Protein AF-E6MGX5-F1 (afdb_monomer_lite)

pLDDT: mean 87.05, std 10.63, range [37.03, 96.44]

Structure (mmCIF, N/CA/C/O backbone):
data_AF-E6MGX5-F1
#
_entry.id   AF-E6MGX5-F1
#
loop_
_atom_site.group_PDB
_atom_site.id
_atom_site.type_symbol
_atom_site.label_atom_id
_atom_site.label_alt_id
_atom_site.label_comp_id
_atom_site.label_asym_id
_atom_site.label_entity_id
_atom_site.label_seq_id
_atom_site.pdbx_PDB_ins_code
_atom_site.Cartn_x
_atom_site.Cartn_y
_atom_site.Cartn_z
_atom_site.occupancy
_atom_site.B_iso_or_equiv
_atom_site.auth_seq_id
_atom_site.auth_comp_id
_atom_site.auth_asym_id
_atom_site.auth_atom_id
_atom_site.pdbx_PDB_model_num
ATOM 1 N N . MET A 1 1 ? -13.382 2.974 -5.190 1.00 85.56 1 MET A N 1
ATOM 2 C CA . MET A 1 1 ? -12.676 4.120 -5.800 1.00 85.56 1 MET A CA 1
ATOM 3 C C . MET A 1 1 ? -11.688 3.681 -6.882 1.00 85.56 1 MET A C 1
ATOM 5 O O . MET A 1 1 ? -11.082 2.633 -6.710 1.00 85.56 1 MET A O 1
ATOM 9 N N . ARG A 1 2 ? -11.488 4.463 -7.955 1.00 91.88 2 ARG A N 1
ATOM 10 C CA . ARG A 1 2 ? -10.384 4.281 -8.920 1.00 91.88 2 ARG A CA 1
ATOM 11 C C . ARG A 1 2 ? -9.558 5.568 -8.988 1.00 91.88 2 ARG A C 1
ATOM 13 O O . ARG A 1 2 ? -10.157 6.638 -9.042 1.00 91.88 2 ARG A O 1
ATOM 20 N N . LYS A 1 3 ? -8.231 5.453 -8.981 1.00 92.31 3 LYS A N 1
ATOM 21 C CA . LYS A 1 3 ? -7.281 6.571 -9.074 1.00 92.31 3 LYS A CA 1
ATOM 22 C C . LYS A 1 3 ? -6.096 6.142 -9.933 1.00 92.31 3 LYS A C 1
ATOM 24 O O . LYS A 1 3 ? -5.785 4.959 -9.971 1.00 92.31 3 LYS A O 1
ATOM 29 N N . THR A 1 4 ? -5.454 7.083 -10.604 1.00 94.50 4 THR A N 1
ATOM 30 C CA . THR A 1 4 ? -4.226 6.835 -11.363 1.00 94.50 4 THR A CA 1
ATOM 31 C C . THR A 1 4 ? -3.111 7.663 -10.745 1.00 94.50 4 THR A C 1
ATOM 33 O O . THR A 1 4 ? -3.323 8.841 -10.459 1.00 94.50 4 THR A O 1
ATOM 36 N N . ILE A 1 5 ? -1.960 7.042 -10.503 1.00 92.44 5 ILE A N 1
ATOM 37 C CA . ILE A 1 5 ? -0.765 7.679 -9.936 1.00 92.44 5 ILE A CA 1
ATOM 38 C C . ILE A 1 5 ? 0.444 7.415 -10.837 1.00 92.44 5 ILE A C 1
ATOM 40 O O . ILE A 1 5 ? 0.413 6.497 -11.659 1.00 92.44 5 ILE A O 1
ATOM 44 N N . GLN A 1 6 ? 1.504 8.209 -10.693 1.00 91.62 6 GLN A N 1
ATOM 45 C CA . GLN A 1 6 ? 2.762 7.980 -11.403 1.00 91.62 6 GLN A CA 1
ATOM 46 C C . GLN A 1 6 ? 3.824 7.455 -10.451 1.00 91.62 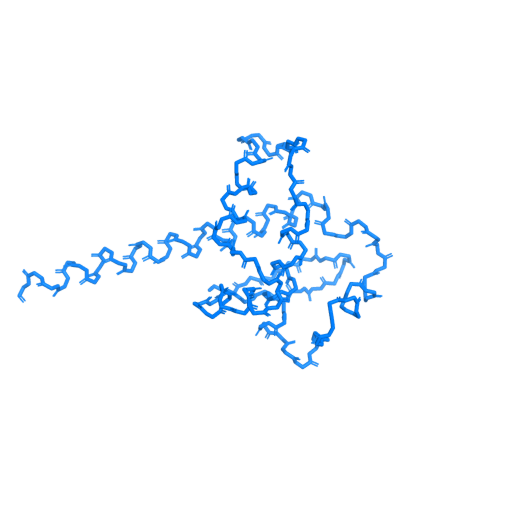6 GLN 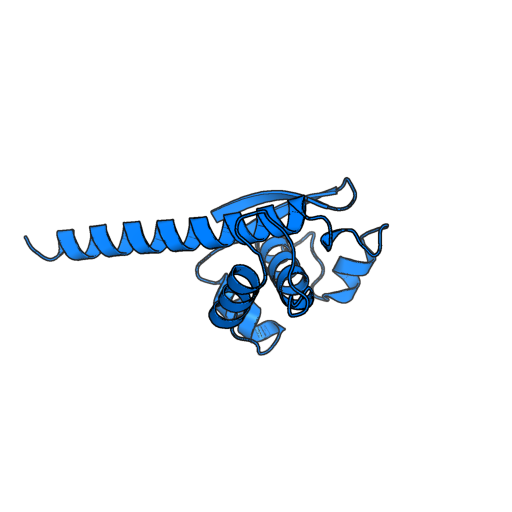A C 1
ATOM 48 O O . GLN A 1 6 ? 4.259 8.180 -9.572 1.00 91.62 6 GLN A O 1
ATOM 53 N N . ILE A 1 7 ? 4.257 6.216 -10.647 1.00 89.88 7 ILE A N 1
ATOM 54 C CA . ILE A 1 7 ? 5.348 5.612 -9.880 1.00 89.88 7 ILE A CA 1
ATOM 55 C C . ILE A 1 7 ? 6.497 5.409 -10.858 1.00 89.88 7 ILE A C 1
ATOM 57 O O . ILE A 1 7 ? 6.295 4.738 -11.868 1.00 89.88 7 ILE A O 1
ATOM 61 N N . ASP A 1 8 ? 7.672 5.990 -10.596 1.00 87.88 8 ASP A N 1
ATOM 62 C CA . ASP A 1 8 ? 8.859 5.791 -11.450 1.00 87.88 8 ASP A CA 1
ATOM 63 C C . ASP A 1 8 ? 8.594 6.144 -12.937 1.00 87.88 8 ASP A C 1
ATOM 65 O O . ASP A 1 8 ? 8.944 5.426 -13.872 1.00 87.88 8 ASP A O 1
ATOM 69 N N . GLY A 1 9 ? 7.835 7.224 -13.172 1.00 85.56 9 GLY A N 1
ATOM 70 C CA . GLY A 1 9 ? 7.406 7.656 -14.511 1.00 85.56 9 GLY A CA 1
ATOM 71 C C . GLY A 1 9 ? 6.405 6.723 -15.215 1.00 85.56 9 GLY A C 1
ATOM 72 O O . GLY A 1 9 ? 6.012 6.993 -16.353 1.00 85.56 9 GLY A O 1
ATOM 73 N N . LYS A 1 10 ? 5.965 5.643 -14.559 1.00 90.06 10 LYS A N 1
ATOM 74 C CA . LYS A 1 10 ? 4.979 4.681 -15.063 1.00 90.06 10 LYS A CA 1
ATOM 75 C C . LYS A 1 10 ? 3.599 5.034 -14.521 1.00 90.06 10 LYS A C 1
ATOM 77 O O . LYS A 1 10 ? 3.419 5.298 -13.334 1.00 90.06 10 LYS A O 1
ATOM 82 N N . GLU A 1 11 ? 2.605 5.028 -15.401 1.00 93.38 11 GLU A N 1
ATOM 83 C CA . GLU A 1 11 ? 1.217 5.274 -15.022 1.00 93.38 11 GLU A CA 1
ATOM 84 C C . GLU A 1 11 ? 0.603 4.003 -14.419 1.00 93.38 11 GLU A C 1
ATOM 86 O O . GLU A 1 11 ? 0.430 2.993 -15.107 1.00 93.38 11 GLU A O 1
ATOM 91 N N . ILE A 1 12 ? 0.281 4.055 -13.127 1.00 94.06 12 ILE A N 1
ATOM 92 C CA . ILE A 1 12 ? -0.286 2.937 -12.377 1.00 94.06 12 ILE A CA 1
ATOM 93 C C . ILE A 1 12 ? -1.723 3.273 -11.987 1.00 94.06 12 ILE A C 1
ATOM 95 O O . ILE A 1 12 ? -1.993 4.200 -11.221 1.00 94.06 12 ILE A O 1
ATOM 99 N N . GLU A 1 13 ? -2.668 2.490 -12.504 1.00 95.62 13 GLU A N 1
ATOM 100 C CA . GLU A 1 13 ? -4.059 2.558 -12.067 1.00 95.62 13 GLU A CA 1
ATOM 101 C C . GLU A 1 13 ? -4.251 1.756 -10.780 1.00 95.62 13 GLU A C 1
ATOM 103 O O . GLU A 1 13 ? -3.851 0.597 -10.682 1.00 95.62 13 GLU A O 1
ATOM 108 N N . LEU A 1 14 ? -4.948 2.355 -9.824 1.00 95.25 14 LEU A N 1
ATOM 109 C CA . LEU A 1 14 ? -5.317 1.774 -8.545 1.00 95.25 14 LEU A CA 1
ATOM 110 C C . LEU A 1 14 ? -6.834 1.621 -8.464 1.00 95.25 14 LEU A C 1
ATOM 112 O O . LEU A 1 14 ? -7.600 2.526 -8.813 1.00 95.25 14 LEU A O 1
ATOM 116 N N . LEU A 1 15 ? -7.287 0.481 -7.948 1.00 94.38 15 LEU A N 1
ATOM 117 C CA . LEU A 1 15 ? -8.695 0.196 -7.698 1.00 94.38 15 LEU A CA 1
ATOM 118 C C . LEU A 1 15 ? -8.888 -0.252 -6.248 1.00 94.38 15 LEU A C 1
ATOM 120 O O . LEU A 1 15 ? -8.417 -1.313 -5.844 1.00 94.38 15 LEU A O 1
ATOM 124 N N . CYS A 1 16 ? -9.646 0.536 -5.484 1.00 92.44 16 CYS A N 1
ATOM 125 C CA . CYS A 1 16 ? -10.118 0.164 -4.156 1.00 92.44 16 CYS A CA 1
ATOM 126 C C . CYS A 1 16 ? -11.597 -0.239 -4.212 1.00 92.44 16 CYS A C 1
ATOM 128 O O . CYS A 1 16 ? -12.436 0.479 -4.761 1.00 92.44 16 CYS A O 1
ATOM 130 N N . THR A 1 17 ? -11.928 -1.398 -3.651 1.00 91.06 17 THR A N 1
ATOM 131 C CA . THR A 1 17 ? -13.294 -1.906 -3.503 1.00 91.06 17 THR A CA 1
ATOM 132 C C . THR A 1 17 ? -13.471 -2.507 -2.110 1.00 91.06 17 THR A C 1
ATOM 134 O O . THR A 1 17 ? -12.500 -2.713 -1.384 1.00 91.06 17 THR A O 1
ATOM 137 N N . ALA A 1 18 ? -14.694 -2.916 -1.762 1.00 86.94 18 ALA A N 1
ATOM 138 C CA . ALA A 1 18 ? -14.933 -3.704 -0.550 1.00 86.94 18 ALA A CA 1
ATOM 139 C C . ALA A 1 18 ? -14.109 -5.012 -0.499 1.00 86.94 18 ALA A C 1
ATOM 141 O O . ALA A 1 18 ? -13.878 -5.552 0.579 1.00 86.94 18 ALA A O 1
ATOM 142 N N . GLY A 1 19 ? -13.648 -5.520 -1.651 1.00 92.44 19 GLY A N 1
ATOM 143 C CA . GLY A 1 19 ? -12.768 -6.683 -1.730 1.00 92.44 19 GLY A CA 1
ATOM 144 C C . GLY A 1 19 ? -11.303 -6.395 -1.387 1.00 92.44 19 GLY A C 1
ATOM 145 O O . GLY A 1 19 ? -10.576 -7.342 -1.097 1.00 92.44 19 GLY A O 1
ATOM 146 N N . THR A 1 20 ? -10.861 -5.130 -1.382 1.00 93.88 20 THR A N 1
ATOM 147 C CA . THR A 1 20 ? -9.461 -4.754 -1.111 1.00 93.88 20 THR A CA 1
ATOM 148 C C . THR A 1 20 ? -9.007 -5.248 0.257 1.00 93.88 20 THR A C 1
ATOM 150 O O . THR A 1 20 ? -7.961 -5.880 0.359 1.00 93.88 20 THR A O 1
ATOM 153 N N . THR A 1 21 ? -9.813 -5.033 1.300 1.00 92.88 21 THR A N 1
ATOM 154 C CA . THR A 1 21 ? -9.488 -5.449 2.675 1.00 92.88 21 THR A CA 1
ATOM 155 C C . THR A 1 21 ? -9.351 -6.968 2.794 1.00 92.88 21 THR A C 1
ATOM 157 O O . THR A 1 21 ? -8.425 -7.460 3.434 1.00 92.88 21 THR A O 1
ATOM 160 N N . ILE A 1 22 ? -10.231 -7.723 2.127 1.00 94.81 22 ILE A N 1
ATOM 161 C CA . ILE A 1 22 ? -10.191 -9.191 2.104 1.00 94.81 22 ILE A CA 1
ATOM 162 C C . ILE A 1 22 ? -8.943 -9.674 1.362 1.00 94.81 22 ILE A C 1
ATOM 164 O O . ILE A 1 22 ? -8.221 -10.527 1.873 1.00 94.81 22 ILE A O 1
ATOM 168 N N . ARG A 1 23 ? -8.657 -9.112 0.182 1.00 95.88 23 ARG A N 1
ATOM 169 C CA . ARG A 1 23 ? -7.478 -9.471 -0.622 1.00 95.88 23 ARG A CA 1
ATOM 170 C C . ARG A 1 23 ? -6.179 -9.181 0.120 1.00 95.88 23 ARG A C 1
ATOM 172 O O . ARG A 1 23 ? -5.307 -10.041 0.148 1.00 95.88 23 ARG A O 1
ATOM 179 N N . TYR A 1 24 ? -6.087 -8.019 0.762 1.00 96.38 24 TYR A N 1
ATOM 180 C CA . TYR A 1 24 ? -4.943 -7.634 1.584 1.00 96.38 24 TYR A CA 1
ATOM 181 C C . TYR A 1 24 ? -4.710 -8.636 2.719 1.00 96.38 24 TYR A C 1
ATOM 183 O O . TYR A 1 24 ? -3.612 -9.170 2.865 1.00 96.38 24 TYR A O 1
ATOM 191 N N . ARG A 1 25 ? -5.773 -8.991 3.453 1.00 95.94 25 ARG A N 1
ATOM 192 C CA . ARG A 1 25 ? -5.701 -9.988 4.528 1.00 95.94 25 ARG A CA 1
ATOM 193 C C . ARG A 1 25 ? -5.292 -11.369 4.022 1.00 95.94 25 ARG A C 1
ATOM 195 O O . ARG A 1 25 ? -4.486 -12.031 4.661 1.00 95.94 25 ARG A O 1
ATOM 202 N N . MET A 1 26 ? -5.832 -11.808 2.886 1.00 96.19 26 MET A N 1
ATOM 203 C CA . MET A 1 26 ? -5.487 -13.106 2.298 1.00 96.19 26 MET A CA 1
ATOM 204 C C . MET A 1 26 ? -4.041 -13.161 1.795 1.00 96.19 26 MET A C 1
ATOM 206 O O . MET A 1 26 ? -3.420 -14.214 1.891 1.00 96.19 26 MET A O 1
ATOM 210 N N . LYS A 1 27 ? -3.514 -12.055 1.253 1.00 95.31 27 LYS A N 1
ATOM 211 C CA . LYS A 1 27 ? -2.161 -11.999 0.684 1.00 95.31 27 LYS A CA 1
ATOM 212 C C . LYS A 1 27 ? -1.082 -11.835 1.755 1.00 95.31 27 LYS A C 1
ATOM 214 O O . LYS A 1 27 ? -0.071 -12.522 1.686 1.00 95.31 27 LYS A O 1
ATOM 219 N N . PHE A 1 28 ? -1.301 -10.952 2.730 1.00 96.00 28 PHE A N 1
ATOM 220 C CA . PHE A 1 28 ? -0.268 -10.546 3.691 1.00 96.00 28 PHE A CA 1
ATOM 221 C C . PHE A 1 28 ? -0.521 -11.027 5.121 1.00 96.00 28 PHE A C 1
ATOM 223 O O . PHE A 1 28 ? 0.345 -10.879 5.976 1.00 96.00 28 PHE A O 1
ATOM 230 N N . GLY A 1 29 ? -1.705 -11.572 5.419 1.00 96.19 29 GLY A N 1
ATOM 231 C CA . GLY A 1 29 ? -2.067 -11.977 6.781 1.00 96.19 29 GLY A CA 1
ATOM 232 C C . GLY A 1 29 ? -2.259 -10.803 7.750 1.00 96.19 29 GLY A C 1
ATOM 233 O O . GLY A 1 29 ? -2.307 -11.017 8.958 1.00 96.19 29 GLY A O 1
ATOM 234 N N . ARG A 1 30 ? -2.374 -9.575 7.233 1.00 96.06 30 ARG A N 1
ATOM 235 C CA . ARG A 1 30 ? -2.496 -8.331 8.005 1.00 96.06 30 ARG A CA 1
ATOM 236 C C . ARG A 1 30 ? -3.897 -7.726 7.901 1.00 96.06 30 ARG A C 1
ATOM 238 O O . ARG A 1 30 ? -4.663 -8.047 6.987 1.00 96.06 30 ARG A O 1
ATOM 245 N N . ASP A 1 31 ? -4.251 -6.855 8.842 1.00 95.12 31 ASP A N 1
ATOM 246 C CA . ASP A 1 31 ? -5.517 -6.123 8.797 1.00 95.12 31 ASP A CA 1
ATOM 247 C C . ASP A 1 31 ? -5.321 -4.733 8.190 1.00 95.12 31 ASP A C 1
ATOM 249 O O . ASP A 1 31 ? -4.776 -3.836 8.827 1.00 95.12 31 ASP A O 1
ATOM 253 N N . LEU A 1 32 ? -5.826 -4.553 6.966 1.00 94.31 32 LEU A N 1
ATOM 254 C CA . LEU A 1 32 ? -5.680 -3.302 6.225 1.00 94.31 32 LEU A CA 1
ATOM 255 C C . LEU A 1 32 ? -6.249 -2.084 6.969 1.00 94.31 32 LEU A C 1
ATOM 257 O O . LEU A 1 32 ? -5.730 -0.985 6.818 1.00 94.31 32 LEU A O 1
ATOM 261 N N . ILE A 1 33 ? -7.324 -2.248 7.746 1.00 92.31 33 ILE A N 1
ATOM 262 C CA . ILE A 1 33 ? -7.937 -1.116 8.452 1.00 92.31 33 ILE A CA 1
ATOM 263 C C . ILE A 1 33 ? -7.003 -0.642 9.564 1.00 92.31 33 ILE A C 1
ATOM 265 O O . ILE A 1 33 ? -6.798 0.561 9.707 1.00 92.31 33 ILE A O 1
ATOM 269 N N . VAL A 1 34 ? -6.432 -1.579 10.323 1.00 94.31 34 VAL A N 1
ATOM 270 C CA . VAL A 1 34 ? -5.468 -1.276 11.391 1.00 94.31 34 VAL A CA 1
ATOM 271 C C . VAL A 1 34 ? -4.201 -0.662 10.803 1.00 94.31 34 VAL A C 1
ATOM 273 O O . VAL A 1 34 ? -3.737 0.367 11.285 1.00 94.31 34 VAL A O 1
ATOM 276 N N . ASP A 1 35 ? -3.691 -1.248 9.723 1.00 95.38 35 ASP A N 1
ATOM 277 C CA . ASP A 1 35 ? -2.483 -0.776 9.053 1.00 95.38 35 ASP A CA 1
ATOM 278 C C . ASP A 1 35 ? -2.658 0.649 8.499 1.00 95.38 35 ASP A C 1
ATOM 280 O O . ASP A 1 35 ? -1.836 1.520 8.765 1.00 95.38 35 ASP A O 1
ATOM 284 N N . MET A 1 36 ? -3.762 0.946 7.805 1.00 93.38 36 MET A N 1
ATOM 285 C CA . MET A 1 36 ? -4.005 2.302 7.291 1.00 93.38 36 MET A CA 1
ATOM 286 C C . MET A 1 36 ? -4.262 3.323 8.405 1.00 93.38 36 MET A C 1
ATOM 288 O O . MET A 1 36 ? -3.901 4.489 8.258 1.00 93.38 36 MET A O 1
ATOM 292 N N . GLN A 1 37 ? -4.862 2.912 9.528 1.00 92.06 37 GLN A N 1
ATOM 293 C CA . GLN A 1 37 ? -4.991 3.780 10.703 1.00 92.06 37 GLN A CA 1
ATOM 294 C C . GLN A 1 37 ? -3.627 4.150 11.286 1.00 92.06 37 GLN A C 1
ATOM 296 O O . GLN A 1 37 ? -3.427 5.313 11.630 1.00 92.06 37 GLN A O 1
ATOM 301 N N . HIS A 1 38 ? -2.706 3.186 11.361 1.00 93.44 38 HIS A N 1
ATOM 302 C CA . HIS A 1 38 ? -1.324 3.429 11.775 1.00 93.44 38 HIS A CA 1
ATOM 303 C C . HIS A 1 38 ? -0.646 4.436 10.841 1.00 93.44 38 HIS A C 1
ATOM 305 O O . HIS A 1 38 ? -0.162 5.462 11.301 1.00 93.44 38 HIS A O 1
ATOM 311 N N . ILE A 1 39 ? -0.742 4.237 9.522 1.00 92.19 39 ILE A N 1
ATOM 312 C CA . ILE A 1 39 ? -0.158 5.156 8.529 1.00 92.19 39 ILE A CA 1
ATOM 313 C C . ILE A 1 39 ? -0.686 6.584 8.660 1.00 92.19 39 ILE A C 1
ATOM 315 O O . ILE A 1 39 ? 0.103 7.524 8.667 1.00 92.19 39 ILE A O 1
ATOM 319 N N . ILE A 1 40 ? -1.998 6.766 8.825 1.00 89.38 40 ILE A N 1
ATOM 320 C CA . ILE A 1 40 ? -2.587 8.101 9.023 1.00 89.38 40 ILE A CA 1
ATOM 321 C C . ILE A 1 40 ? -2.059 8.757 10.307 1.00 89.38 40 ILE A C 1
ATOM 323 O O . ILE A 1 40 ? -1.872 9.968 10.347 1.00 89.38 40 ILE A O 1
ATOM 327 N N . GLN A 1 41 ? -1.823 7.979 11.365 1.00 90.50 41 GLN A N 1
ATOM 328 C CA . GLN A 1 41 ? -1.277 8.494 12.624 1.00 90.50 41 GLN A CA 1
ATOM 329 C C . GLN A 1 41 ? 0.226 8.777 12.541 1.00 90.50 41 GLN A C 1
ATOM 331 O O . GLN A 1 41 ? 0.708 9.663 13.253 1.00 90.50 41 GLN A O 1
ATOM 336 N N . SER A 1 42 ? 0.948 8.067 11.676 1.00 90.94 42 SER A N 1
ATOM 337 C CA . SER A 1 42 ? 2.379 8.239 11.417 1.00 90.94 42 SER A CA 1
ATOM 338 C C . SER A 1 42 ? 2.703 9.361 10.424 1.00 90.94 42 SER A C 1
ATOM 340 O O . SER A 1 42 ? 3.875 9.598 10.149 1.00 90.94 42 SER A O 1
ATOM 342 N N . VAL A 1 43 ? 1.702 10.088 9.920 1.00 85.00 43 VAL A N 1
ATOM 343 C CA . VAL A 1 43 ? 1.880 11.314 9.127 1.00 85.00 43 VAL A CA 1
ATOM 344 C C . VAL A 1 43 ? 1.314 12.491 9.916 1.00 85.00 43 VAL A C 1
ATOM 346 O O . VAL A 1 43 ? 0.219 12.413 10.476 1.00 85.00 43 VAL A O 1
ATOM 349 N N . ASP A 1 44 ? 2.078 13.572 10.044 1.00 80.56 44 ASP A N 1
ATOM 350 C CA . ASP A 1 44 ? 1.613 14.773 10.738 1.00 80.56 44 ASP A CA 1
ATOM 351 C C . ASP A 1 44 ? 0.751 15.684 9.827 1.00 80.56 44 ASP A C 1
ATOM 353 O O . ASP A 1 44 ? 0.676 15.472 8.614 1.00 80.56 44 ASP A O 1
ATOM 357 N N . PRO A 1 45 ? 0.068 16.709 10.378 1.00 73.31 45 PRO A N 1
ATOM 358 C CA . PRO A 1 45 ? -0.741 17.630 9.574 1.00 73.31 45 PRO A CA 1
ATOM 359 C C . PRO A 1 45 ? 0.050 18.460 8.550 1.00 73.31 45 PRO A C 1
ATOM 361 O O . PRO A 1 45 ? -0.557 19.057 7.664 1.00 73.31 45 PRO A O 1
ATOM 364 N N . GLU A 1 46 ? 1.374 18.538 8.696 1.00 72.75 46 GLU A N 1
ATOM 365 C CA . GLU A 1 46 ? 2.291 19.243 7.797 1.00 72.75 46 GLU A CA 1
ATOM 366 C C . GLU A 1 46 ? 2.816 18.316 6.681 1.00 72.75 46 GLU A C 1
ATOM 368 O O . GLU A 1 46 ? 3.487 18.783 5.763 1.00 72.75 46 GLU A O 1
ATOM 373 N N . GLY A 1 47 ? 2.460 17.025 6.719 1.00 71.38 47 GLY A N 1
ATOM 374 C CA . GLY A 1 47 ? 2.861 16.007 5.751 1.00 71.38 47 GLY A CA 1
ATOM 375 C C . GLY A 1 47 ? 4.181 15.310 6.082 1.00 71.38 47 GLY A C 1
ATOM 376 O O . GLY A 1 47 ? 4.665 14.527 5.266 1.00 71.38 47 GLY A O 1
ATOM 377 N N . ASN A 1 48 ? 4.771 15.553 7.257 1.00 80.25 48 ASN A N 1
ATOM 378 C CA . ASN A 1 48 ? 6.006 14.885 7.652 1.00 80.25 48 ASN A CA 1
ATOM 379 C C . ASN A 1 48 ? 5.726 13.460 8.139 1.00 80.25 48 ASN A C 1
ATOM 381 O O . ASN A 1 48 ? 4.783 13.196 8.894 1.00 80.25 48 ASN A O 1
ATOM 385 N N . ILE A 1 49 ? 6.603 12.547 7.728 1.00 86.31 49 ILE A N 1
ATOM 386 C CA . ILE A 1 49 ? 6.588 11.139 8.112 1.00 86.31 49 ILE A CA 1
ATOM 387 C C . ILE A 1 49 ? 7.274 10.984 9.476 1.00 86.31 49 ILE A C 1
ATOM 389 O O . ILE A 1 49 ? 8.397 11.450 9.666 1.00 86.31 49 ILE A O 1
ATOM 393 N N . LYS A 1 50 ? 6.601 10.331 10.426 1.00 89.06 50 LYS A N 1
ATOM 394 C CA . LYS A 1 50 ? 7.147 9.999 11.751 1.00 89.06 50 LYS A CA 1
ATOM 395 C C . LYS A 1 50 ? 8.034 8.756 11.689 1.00 89.06 50 LYS A C 1
ATOM 397 O O . LYS A 1 50 ? 7.884 7.917 10.807 1.00 89.06 50 LYS A O 1
ATOM 402 N N . ASP A 1 51 ? 8.902 8.602 12.687 1.00 87.81 51 ASP A N 1
ATOM 403 C CA . ASP A 1 51 ? 9.858 7.487 12.783 1.00 87.81 51 ASP A CA 1
ATOM 404 C C . ASP A 1 51 ? 9.204 6.091 12.777 1.00 87.81 51 ASP A C 1
ATOM 406 O O . ASP A 1 51 ? 9.854 5.106 12.437 1.00 87.81 51 ASP A O 1
ATOM 410 N N . ASP A 1 52 ? 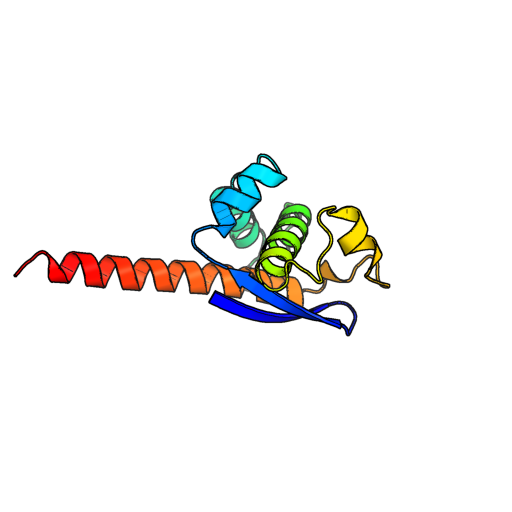7.934 5.987 13.176 1.00 89.81 52 ASP A N 1
ATOM 411 C CA . ASP A 1 52 ? 7.188 4.728 13.254 1.00 89.81 52 ASP A CA 1
ATOM 412 C C . ASP A 1 52 ? 6.401 4.386 11.978 1.00 89.81 52 ASP A C 1
ATOM 414 O O . ASP A 1 52 ? 5.643 3.414 11.967 1.00 89.81 52 ASP A O 1
ATOM 418 N N . PHE A 1 53 ? 6.567 5.158 10.904 1.00 91.44 53 PHE A N 1
ATOM 419 C CA . PHE A 1 53 ? 5.885 4.923 9.638 1.00 91.44 53 PHE A CA 1
ATOM 420 C C . PHE A 1 53 ? 6.287 3.587 8.997 1.00 91.44 53 PHE A C 1
ATOM 422 O O . PHE A 1 53 ? 7.462 3.317 8.745 1.00 91.44 53 PHE A O 1
ATOM 429 N N . ASP A 1 54 ? 5.292 2.751 8.691 1.00 92.50 54 ASP A N 1
ATOM 430 C CA . ASP A 1 54 ? 5.492 1.438 8.071 1.00 92.50 54 ASP A CA 1
ATOM 431 C C . ASP A 1 54 ? 5.333 1.535 6.544 1.00 92.50 54 ASP A C 1
ATOM 433 O O . ASP A 1 54 ? 4.236 1.382 6.000 1.00 92.50 54 ASP A O 1
ATOM 437 N N . PHE A 1 55 ? 6.439 1.764 5.830 1.00 90.75 55 PHE A N 1
ATOM 438 C CA . PHE A 1 55 ? 6.448 1.787 4.359 1.00 90.75 55 PHE A CA 1
ATOM 439 C C . PHE A 1 55 ? 5.883 0.501 3.740 1.00 90.75 55 PHE A C 1
ATOM 441 O O . PHE A 1 55 ? 5.223 0.560 2.701 1.00 90.75 55 PHE A O 1
ATOM 448 N N . GLY A 1 56 ? 6.019 -0.638 4.428 1.00 92.06 56 GLY A N 1
ATOM 449 C CA . GLY A 1 56 ? 5.462 -1.913 3.990 1.00 92.06 56 GLY A CA 1
ATOM 450 C C . GLY A 1 56 ? 3.941 -1.880 3.841 1.00 92.06 56 GLY A C 1
ATOM 451 O O . GLY A 1 56 ? 3.382 -2.578 2.996 1.00 92.06 56 GLY A O 1
ATOM 452 N N . VAL A 1 57 ? 3.230 -1.047 4.607 1.00 93.62 57 VAL A N 1
ATOM 453 C CA . VAL A 1 57 ? 1.778 -0.883 4.436 1.00 93.62 57 VAL A CA 1
ATOM 454 C C . VAL A 1 57 ? 1.456 -0.206 3.108 1.00 93.62 57 VAL A C 1
ATOM 456 O O . VAL A 1 57 ? 0.563 -0.673 2.395 1.00 93.62 57 VAL A O 1
ATOM 459 N N . VAL A 1 58 ? 2.189 0.857 2.771 1.00 92.06 58 VAL A N 1
ATOM 460 C CA . VAL A 1 58 ? 2.028 1.618 1.523 1.00 92.06 58 VAL A CA 1
ATOM 461 C C . VAL A 1 58 ? 2.321 0.718 0.327 1.00 92.06 58 VAL A C 1
ATOM 463 O O . VAL A 1 58 ? 1.493 0.607 -0.576 1.00 92.06 58 VAL A O 1
ATOM 466 N N . GLU A 1 59 ? 3.444 0.004 0.374 1.00 92.81 59 GLU A N 1
ATOM 467 C CA . GLU A 1 59 ? 3.878 -0.977 -0.623 1.00 92.81 59 GLU A CA 1
ATOM 468 C C . GLU A 1 59 ? 2.812 -2.057 -0.868 1.00 92.81 59 GLU A C 1
ATOM 470 O O . GLU A 1 59 ? 2.355 -2.277 -1.995 1.00 92.81 59 GLU A O 1
ATOM 475 N N . ASN A 1 60 ? 2.341 -2.690 0.208 1.00 95.00 60 ASN A N 1
ATOM 476 C CA . ASN A 1 60 ? 1.340 -3.750 0.145 1.00 95.00 60 ASN A CA 1
ATOM 477 C C . ASN A 1 60 ? -0.014 -3.248 -0.380 1.00 95.00 60 ASN A C 1
ATOM 479 O O . ASN A 1 60 ? -0.705 -3.947 -1.132 1.00 95.00 60 ASN A O 1
ATOM 483 N N . PHE A 1 61 ? -0.425 -2.042 0.021 1.00 94.50 61 PHE A N 1
ATOM 484 C CA . PHE A 1 61 ? -1.678 -1.449 -0.434 1.00 94.50 61 PHE A CA 1
ATOM 485 C C . PHE A 1 61 ? -1.609 -1.051 -1.911 1.00 94.50 61 PHE A C 1
ATOM 487 O O . PHE A 1 61 ? -2.543 -1.352 -2.665 1.00 94.50 61 PHE A O 1
ATOM 494 N N . ALA A 1 62 ? -0.499 -0.443 -2.338 1.00 94.25 62 ALA A N 1
ATOM 495 C CA . ALA A 1 62 ? -0.244 -0.101 -3.732 1.00 94.25 62 ALA A CA 1
ATOM 496 C C . ALA A 1 62 ? -0.315 -1.352 -4.615 1.00 94.25 62 ALA A C 1
ATOM 498 O O . ALA A 1 62 ? -1.085 -1.379 -5.575 1.00 94.25 62 ALA A O 1
ATOM 499 N N . TYR A 1 63 ? 0.366 -2.435 -4.224 1.00 95.75 63 TYR A N 1
ATOM 500 C CA . TYR A 1 63 ? 0.312 -3.707 -4.945 1.00 95.75 63 TYR A CA 1
ATOM 501 C C . TYR A 1 63 ? -1.120 -4.251 -5.068 1.00 95.75 63 TYR A C 1
ATOM 503 O O . TYR A 1 63 ? -1.580 -4.575 -6.164 1.00 95.75 63 TYR A O 1
ATOM 511 N N . ILE A 1 64 ? -1.869 -4.340 -3.962 1.00 96.44 64 ILE A N 1
ATOM 512 C CA . ILE A 1 64 ? -3.218 -4.930 -3.983 1.00 96.44 64 ILE A CA 1
ATOM 513 C C . ILE A 1 64 ? -4.187 -4.096 -4.817 1.00 96.44 64 ILE A C 1
ATOM 515 O O . ILE A 1 64 ? -5.055 -4.648 -5.500 1.00 96.44 64 ILE A O 1
ATOM 519 N N . THR A 1 65 ? -4.085 -2.774 -4.755 1.00 95.44 65 THR A N 1
ATOM 520 C CA . THR A 1 65 ? -4.958 -1.888 -5.529 1.00 95.44 65 THR A CA 1
ATOM 521 C C . THR A 1 65 ? -4.568 -1.851 -7.007 1.00 95.44 65 THR A C 1
ATOM 523 O O . THR A 1 65 ? -5.468 -1.860 -7.850 1.00 95.44 65 THR A O 1
ATOM 526 N N . ALA A 1 66 ? -3.276 -1.933 -7.336 1.00 96.25 66 ALA A N 1
ATOM 527 C CA . ALA A 1 66 ? -2.789 -2.084 -8.706 1.00 96.25 66 ALA A CA 1
ATOM 528 C C . ALA A 1 66 ? -3.216 -3.430 -9.316 1.00 96.25 66 ALA A C 1
ATOM 530 O O . ALA A 1 66 ? -3.810 -3.472 -10.397 1.00 96.25 66 ALA A O 1
ATOM 531 N N . LYS A 1 67 ? -3.015 -4.539 -8.590 1.00 96.44 67 LYS A N 1
ATOM 532 C CA . LYS A 1 67 ? -3.422 -5.886 -9.024 1.00 96.44 67 LYS A CA 1
ATOM 533 C C . LYS A 1 67 ? -4.926 -5.994 -9.241 1.00 96.44 67 LYS A C 1
ATOM 535 O O . LYS A 1 67 ? -5.376 -6.687 -10.149 1.00 96.44 67 LYS A O 1
ATOM 540 N N . GLN A 1 68 ? -5.718 -5.303 -8.425 1.00 94.75 68 GLN A N 1
ATOM 541 C CA . GLN A 1 68 ? -7.164 -5.226 -8.623 1.00 94.75 68 GLN A CA 1
ATOM 542 C C . GLN A 1 68 ? -7.556 -4.414 -9.858 1.00 94.75 68 GLN A C 1
ATOM 544 O O . GLN A 1 68 ? -8.530 -4.773 -10.518 1.00 94.75 68 GLN A O 1
ATOM 549 N N . ALA A 1 69 ? -6.848 -3.324 -10.155 1.00 95.81 69 ALA A N 1
ATOM 550 C CA . ALA A 1 69 ? -7.149 -2.492 -11.313 1.00 95.81 69 ALA A CA 1
ATOM 551 C C . ALA A 1 69 ? -6.815 -3.208 -12.625 1.00 95.81 69 ALA A C 1
ATOM 553 O O . ALA A 1 69 ? -7.626 -3.183 -13.548 1.00 95.81 69 ALA A O 1
ATOM 554 N N . ASN A 1 70 ? -5.652 -3.865 -12.678 1.00 94.56 70 ASN A N 1
ATOM 555 C CA . ASN A 1 70 ? -5.111 -4.495 -13.878 1.00 94.56 70 ASN A CA 1
ATOM 556 C C . ASN A 1 70 ? -4.545 -5.897 -13.575 1.00 94.56 70 ASN A C 1
ATOM 558 O O . ASN A 1 70 ? -3.324 -6.080 -13.559 1.00 94.56 70 ASN A O 1
ATOM 562 N N . PRO A 1 71 ? -5.407 -6.911 -13.366 1.00 92.56 71 PRO A N 1
ATOM 563 C CA . PRO A 1 71 ? -4.978 -8.256 -12.978 1.00 92.56 71 PRO A CA 1
ATOM 564 C C . PRO A 1 71 ? -4.095 -8.946 -14.023 1.00 92.56 71 PRO A C 1
ATOM 566 O O . PRO A 1 71 ? -3.265 -9.768 -13.640 1.00 92.56 71 PRO A O 1
ATOM 569 N N . ASP A 1 72 ? -4.249 -8.589 -15.301 1.00 92.44 72 ASP A N 1
ATOM 570 C CA . ASP A 1 72 ? -3.475 -9.150 -16.414 1.00 92.44 72 ASP A CA 1
ATOM 571 C C . ASP A 1 72 ? -2.092 -8.497 -16.575 1.00 92.44 72 ASP A C 1
ATOM 573 O O . ASP A 1 72 ? -1.202 -9.091 -17.178 1.00 92.44 72 ASP A O 1
ATOM 577 N N . LYS A 1 73 ? -1.905 -7.267 -16.068 1.00 90.44 73 LYS A N 1
ATOM 578 C CA . LYS A 1 73 ? -0.642 -6.513 -16.201 1.00 90.44 73 LYS A CA 1
ATOM 579 C C . LYS A 1 73 ? 0.232 -6.586 -14.954 1.00 90.44 73 LYS A C 1
ATOM 581 O O . LYS A 1 73 ? 1.445 -6.459 -15.061 1.00 90.44 73 LYS A O 1
ATOM 586 N N . VAL A 1 74 ? -0.377 -6.741 -13.782 1.00 93.81 74 VAL A N 1
ATOM 587 C CA . VAL A 1 74 ? 0.339 -6.812 -12.505 1.00 93.81 74 VAL A CA 1
ATOM 588 C C . VAL A 1 74 ? 0.602 -8.282 -12.167 1.00 93.81 74 VAL A C 1
ATOM 590 O O . VAL A 1 74 ? -0.362 -9.048 -12.126 1.00 93.81 74 VAL A O 1
ATOM 593 N N . PRO A 1 75 ? 1.850 -8.704 -11.910 1.00 94.38 75 PRO A N 1
ATOM 594 C CA . PRO A 1 75 ? 2.172 -10.081 -11.532 1.00 94.38 75 PRO A CA 1
ATOM 595 C C . PRO A 1 75 ? 1.444 -10.575 -10.268 1.00 94.38 75 PRO A C 1
ATOM 597 O O . PRO A 1 75 ? 0.995 -9.799 -9.421 1.00 94.38 75 PRO A O 1
ATOM 600 N N . ASP A 1 76 ? 1.286 -11.896 -10.145 1.00 92.81 76 ASP A N 1
ATOM 601 C CA . ASP A 1 76 ? 0.730 -12.524 -8.933 1.00 92.81 76 ASP A CA 1
ATOM 602 C C . ASP A 1 76 ? 1.728 -12.540 -7.774 1.00 92.81 76 ASP A C 1
ATOM 604 O O . ASP A 1 76 ? 1.319 -12.574 -6.607 1.00 92.81 76 ASP A O 1
ATOM 608 N N . ASP A 1 77 ? 3.022 -12.521 -8.079 1.00 93.19 77 ASP A N 1
ATOM 609 C CA . ASP A 1 77 ? 4.057 -12.314 -7.084 1.00 93.19 77 ASP A CA 1
ATOM 610 C C . ASP A 1 77 ? 4.256 -10.817 -6.821 1.00 93.19 77 ASP A C 1
ATOM 612 O O . ASP A 1 77 ? 4.086 -9.979 -7.706 1.00 93.19 77 ASP A O 1
ATOM 616 N N . VAL A 1 78 ? 4.536 -10.483 -5.563 1.00 91.62 78 VAL A N 1
ATOM 617 C CA . VAL A 1 78 ? 4.726 -9.090 -5.150 1.00 91.62 78 VAL A CA 1
ATOM 618 C C . VAL A 1 78 ? 6.097 -8.615 -5.607 1.00 91.62 78 VAL A C 1
ATOM 620 O O . VAL A 1 78 ? 6.185 -7.539 -6.183 1.00 91.62 78 VAL A O 1
ATOM 623 N N . LEU A 1 79 ? 7.140 -9.429 -5.426 1.00 91.62 79 LEU A N 1
ATOM 624 C CA . LEU A 1 79 ? 8.509 -9.081 -5.799 1.00 91.62 79 LEU A CA 1
ATOM 625 C C . LEU A 1 79 ? 8.613 -8.859 -7.305 1.00 91.62 79 LEU A C 1
ATOM 627 O O . LEU A 1 79 ? 9.130 -7.830 -7.708 1.00 91.62 79 LEU A O 1
ATOM 631 N N . ASP A 1 80 ? 7.994 -9.720 -8.119 1.00 94.12 80 ASP A N 1
ATOM 632 C CA . ASP A 1 80 ? 7.958 -9.538 -9.580 1.00 94.12 80 ASP A CA 1
ATOM 633 C C . ASP A 1 80 ? 7.334 -8.192 -9.999 1.00 94.12 80 ASP A C 1
ATOM 635 O O . ASP A 1 80 ? 7.680 -7.632 -11.040 1.00 94.12 80 ASP A O 1
ATOM 639 N N . TRP A 1 81 ? 6.379 -7.669 -9.221 1.00 93.19 81 TRP A N 1
ATOM 640 C CA . TRP A 1 81 ? 5.811 -6.346 -9.478 1.00 93.19 81 TRP A CA 1
ATOM 641 C C . TRP A 1 81 ? 6.779 -5.225 -9.091 1.00 93.19 81 TRP A C 1
ATOM 643 O O . TRP A 1 81 ? 6.920 -4.265 -9.847 1.00 93.19 81 TRP A O 1
ATOM 653 N N . PHE A 1 82 ? 7.456 -5.359 -7.948 1.00 91.44 82 PHE A N 1
ATOM 654 C CA . PHE A 1 82 ? 8.439 -4.383 -7.474 1.00 91.44 82 PHE A CA 1
ATOM 655 C C . PHE A 1 82 ? 9.704 -4.343 -8.339 1.00 91.44 82 PHE A C 1
ATOM 657 O O . PHE A 1 82 ? 10.184 -3.257 -8.649 1.00 91.44 82 PHE A O 1
ATOM 664 N N . ASP A 1 83 ? 10.178 -5.495 -8.812 1.00 91.38 83 ASP A N 1
ATOM 665 C CA . ASP A 1 83 ? 11.312 -5.631 -9.737 1.00 91.38 83 ASP A CA 1
ATOM 666 C C . ASP A 1 83 ? 11.043 -4.963 -11.103 1.00 91.38 83 ASP A C 1
ATOM 668 O O . ASP A 1 83 ? 11.956 -4.774 -11.906 1.00 91.38 83 ASP A O 1
ATOM 672 N N . GLY A 1 84 ? 9.787 -4.596 -11.385 1.00 88.75 84 GLY A N 1
ATOM 673 C CA . GLY A 1 84 ? 9.397 -3.818 -12.559 1.00 88.75 84 GLY A CA 1
ATOM 674 C C . GLY A 1 84 ? 9.659 -2.310 -12.450 1.00 88.75 84 GLY A C 1
ATOM 675 O O . GLY A 1 84 ? 9.493 -1.603 -13.451 1.00 88.75 84 GLY A O 1
ATOM 676 N N . PHE A 1 85 ? 10.037 -1.798 -11.276 1.00 90.06 85 PHE A N 1
ATOM 677 C CA . PHE A 1 85 ? 10.425 -0.400 -11.073 1.00 90.06 85 PHE A CA 1
ATOM 678 C C . PHE A 1 85 ? 11.949 -0.247 -11.126 1.00 90.06 85 PHE A C 1
ATOM 680 O O . PHE A 1 85 ? 12.689 -1.087 -10.623 1.00 90.06 85 PHE A O 1
ATOM 687 N N . ASP A 1 86 ? 12.416 0.824 -11.764 1.00 86.88 86 ASP A N 1
ATOM 688 C CA . ASP A 1 86 ? 13.840 1.106 -11.940 1.00 86.88 86 ASP A CA 1
ATOM 689 C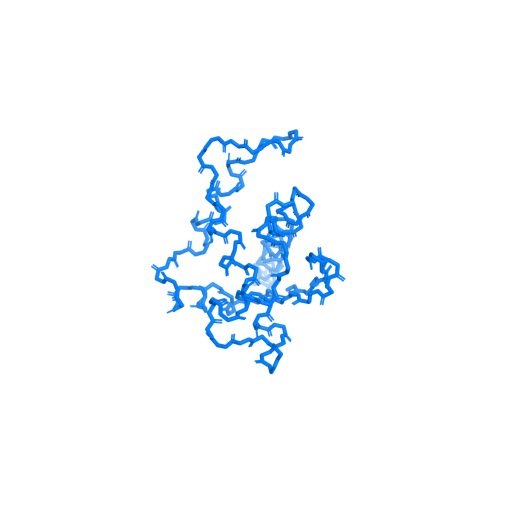 C . ASP A 1 86 ? 14.428 1.789 -10.691 1.00 86.88 86 ASP A C 1
ATOM 691 O O . ASP A 1 86 ? 15.589 1.564 -10.340 1.00 86.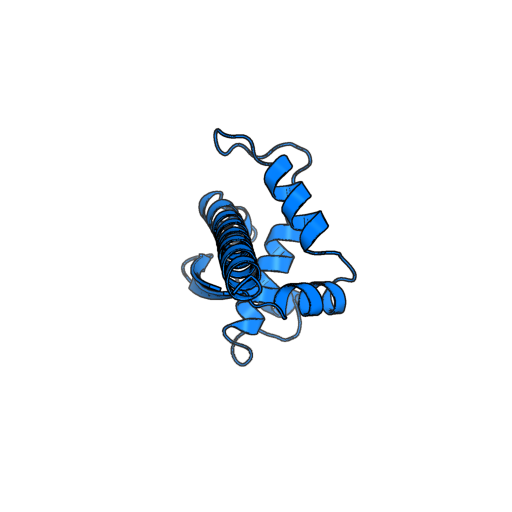88 86 ASP A O 1
ATOM 695 N N . ASP A 1 87 ? 13.620 2.592 -9.991 1.00 84.75 87 ASP A N 1
ATOM 696 C CA . ASP A 1 87 ? 13.989 3.235 -8.730 1.00 84.75 87 ASP A CA 1
ATOM 697 C C . ASP A 1 87 ? 13.562 2.401 -7.510 1.00 84.75 87 ASP A C 1
ATOM 699 O O . ASP A 1 87 ? 12.379 2.161 -7.263 1.00 84.75 87 ASP A O 1
ATOM 703 N N . MET A 1 88 ? 14.542 2.027 -6.683 1.00 79.25 88 MET A N 1
ATOM 704 C CA . MET A 1 88 ? 14.324 1.343 -5.405 1.00 79.25 88 MET A CA 1
ATOM 705 C C . MET A 1 88 ? 13.419 2.153 -4.458 1.00 79.25 88 MET A C 1
ATOM 707 O O . MET A 1 88 ? 12.727 1.573 -3.625 1.00 79.25 88 MET A O 1
ATOM 711 N N . MET A 1 89 ? 13.423 3.484 -4.574 1.00 81.81 89 MET A N 1
ATOM 712 C CA . MET A 1 89 ? 12.662 4.398 -3.722 1.00 81.81 89 MET A CA 1
ATOM 713 C C . MET A 1 89 ? 11.346 4.875 -4.361 1.00 81.81 89 MET A C 1
ATOM 715 O O . MET A 1 89 ? 10.702 5.776 -3.826 1.00 81.81 89 MET A O 1
ATOM 719 N N . ALA A 1 90 ? 10.892 4.261 -5.458 1.00 79.62 90 ALA A N 1
ATOM 720 C CA . ALA A 1 90 ? 9.752 4.746 -6.242 1.00 79.62 90 ALA A CA 1
ATOM 721 C C . ALA A 1 90 ? 8.438 4.945 -5.451 1.00 79.62 90 ALA A C 1
ATOM 723 O O . ALA A 1 90 ? 7.608 5.772 -5.823 1.00 79.62 90 ALA A O 1
ATOM 724 N N . LEU A 1 91 ? 8.231 4.190 -4.367 1.00 81.44 91 LEU A N 1
ATOM 725 C CA . LEU A 1 91 ? 7.039 4.264 -3.503 1.00 81.44 91 LEU A CA 1
ATOM 726 C C . LEU A 1 91 ? 7.237 5.093 -2.223 1.00 81.44 91 LEU A C 1
ATOM 728 O O . LEU A 1 91 ? 6.290 5.273 -1.460 1.00 81.44 91 LEU A O 1
ATOM 732 N N . TYR A 1 92 ? 8.446 5.608 -2.001 1.00 85.19 92 TYR A N 1
ATOM 733 C CA . TYR A 1 92 ? 8.816 6.419 -0.838 1.00 85.19 92 TYR A CA 1
ATOM 734 C C . TYR A 1 92 ? 8.621 7.918 -1.097 1.00 85.19 92 TYR A C 1
ATOM 736 O O . TYR A 1 92 ? 8.829 8.736 -0.202 1.00 85.19 92 TYR A O 1
ATOM 744 N N . ASP A 1 93 ? 8.208 8.277 -2.313 1.00 85.12 93 ASP A N 1
ATOM 745 C CA . ASP A 1 93 ? 7.846 9.638 -2.675 1.00 85.12 93 ASP A CA 1
ATOM 746 C C . ASP A 1 93 ? 6.626 10.107 -1.845 1.00 85.12 93 ASP A C 1
ATOM 748 O O . ASP A 1 93 ? 5.577 9.441 -1.855 1.00 85.12 93 ASP A O 1
ATOM 752 N N . PRO A 1 94 ? 6.726 11.249 -1.132 1.00 83.56 94 PRO A N 1
ATOM 753 C CA . PRO A 1 94 ? 5.615 11.839 -0.390 1.00 83.56 94 PRO A CA 1
ATOM 754 C C . PRO A 1 94 ? 4.330 12.018 -1.209 1.00 83.56 94 PRO A C 1
ATOM 756 O O . PRO A 1 94 ? 3.241 11.845 -0.659 1.00 83.56 94 PRO A O 1
ATOM 759 N N . ASP A 1 95 ? 4.423 12.299 -2.511 1.00 84.38 95 ASP A N 1
ATOM 760 C CA . ASP A 1 95 ? 3.254 12.470 -3.381 1.00 84.38 95 ASP A CA 1
ATOM 761 C C . ASP A 1 95 ? 2.493 11.148 -3.577 1.00 84.38 95 ASP A C 1
ATOM 763 O O . ASP A 1 95 ? 1.256 11.118 -3.669 1.00 84.38 95 ASP A O 1
ATOM 767 N N . ILE A 1 96 ? 3.218 10.027 -3.591 1.00 87.31 96 ILE A N 1
ATOM 768 C CA . ILE A 1 96 ? 2.651 8.683 -3.725 1.00 87.31 96 ILE A CA 1
ATOM 769 C C . ILE A 1 96 ? 2.040 8.218 -2.415 1.00 87.31 96 ILE A C 1
ATOM 771 O O . ILE A 1 96 ? 0.902 7.736 -2.404 1.00 87.31 96 ILE A O 1
ATOM 775 N N . ILE A 1 97 ? 2.742 8.444 -1.307 1.00 88.62 97 ILE A N 1
ATOM 776 C CA . ILE A 1 97 ? 2.229 8.182 0.039 1.00 88.62 97 ILE A CA 1
ATOM 777 C C . ILE A 1 97 ? 0.947 8.986 0.276 1.00 88.62 97 ILE A C 1
ATOM 779 O O . ILE A 1 97 ? -0.087 8.412 0.629 1.00 88.62 97 ILE A O 1
ATOM 783 N N . GLY A 1 98 ? 0.976 10.293 0.003 1.00 87.69 98 GLY A N 1
ATOM 784 C CA . GLY A 1 98 ? -0.184 11.173 0.110 1.00 87.69 98 GLY A CA 1
ATOM 785 C C . GLY A 1 98 ? -1.336 10.704 -0.776 1.00 87.69 98 GLY A C 1
ATOM 786 O O . GLY A 1 98 ? -2.473 10.613 -0.317 1.00 87.69 98 GLY A O 1
ATOM 787 N N . SER A 1 99 ? -1.045 10.297 -2.014 1.00 88.88 99 SER A N 1
ATOM 788 C CA . SER A 1 99 ? -2.063 9.788 -2.933 1.00 88.88 99 SER A CA 1
ATOM 789 C C . SER A 1 99 ? -2.742 8.505 -2.459 1.00 88.88 99 SER A C 1
ATOM 791 O O . SER A 1 99 ? -3.944 8.343 -2.694 1.00 88.88 99 SER A O 1
ATOM 793 N N . ILE A 1 100 ? -1.988 7.606 -1.822 1.00 88.81 100 ILE A N 1
ATOM 794 C CA . ILE A 1 100 ? -2.483 6.356 -1.234 1.00 88.81 100 ILE A CA 1
ATOM 795 C C . ILE A 1 100 ? -3.349 6.640 -0.004 1.00 88.81 100 ILE A C 1
ATOM 797 O O . ILE A 1 100 ? -4.443 6.082 0.118 1.00 88.81 100 ILE A O 1
ATOM 801 N N . VAL A 1 101 ? -2.895 7.534 0.877 1.00 88.62 101 VAL A N 1
ATOM 802 C CA . VAL A 1 101 ? -3.647 7.943 2.070 1.00 88.62 101 VAL A CA 1
ATOM 803 C C . VAL A 1 101 ? -4.952 8.637 1.680 1.00 88.62 101 VAL A C 1
ATOM 805 O O . VAL A 1 101 ? -6.010 8.255 2.177 1.00 88.62 101 VAL A O 1
ATOM 808 N N . GLU A 1 102 ? -4.906 9.588 0.746 1.00 88.00 102 GLU A N 1
ATOM 809 C CA . GLU A 1 102 ? -6.088 10.286 0.224 1.00 88.00 102 GLU A CA 1
ATOM 810 C C . GLU A 1 102 ? -7.108 9.294 -0.350 1.00 88.00 102 GLU A C 1
ATOM 812 O O . GLU A 1 102 ? -8.280 9.312 0.024 1.00 88.00 102 GLU A O 1
ATOM 817 N N . MET A 1 103 ? -6.651 8.348 -1.180 1.00 89.31 103 MET A N 1
ATOM 818 C CA . MET A 1 103 ? -7.515 7.320 -1.766 1.00 89.31 103 MET A CA 1
ATOM 819 C C . MET A 1 103 ? -8.230 6.475 -0.702 1.00 89.31 103 MET A C 1
ATOM 821 O O . MET A 1 103 ? -9.385 6.084 -0.884 1.00 89.31 103 MET A O 1
ATOM 825 N N . TRP A 1 104 ? -7.555 6.166 0.404 1.00 88.69 104 TRP A N 1
ATOM 826 C CA . TRP A 1 104 ? -8.167 5.443 1.513 1.00 88.69 104 TRP A CA 1
ATOM 827 C C . TRP A 1 104 ? -9.189 6.291 2.271 1.00 88.69 104 TRP A C 1
ATOM 829 O O . TRP A 1 104 ? -10.296 5.815 2.539 1.00 88.69 104 TRP A O 1
ATOM 839 N N . VAL A 1 105 ? -8.839 7.537 2.600 1.00 86.75 105 VAL A N 1
ATOM 840 C CA . VAL A 1 105 ? -9.723 8.467 3.318 1.00 86.75 105 VAL A CA 1
ATOM 841 C C . VAL A 1 105 ? -11.004 8.710 2.522 1.00 86.75 105 VAL A C 1
ATOM 843 O O . VAL A 1 105 ? -12.100 8.569 3.068 1.00 86.75 105 VAL A O 1
ATOM 846 N N . ASP A 1 106 ? -10.893 8.961 1.220 1.00 86.50 106 ASP A N 1
ATOM 847 C CA . ASP A 1 106 ? -12.056 9.206 0.372 1.00 86.50 106 ASP A CA 1
ATOM 848 C C . ASP A 1 106 ? -12.968 7.971 0.246 1.00 86.50 106 ASP A C 1
ATOM 850 O O . ASP A 1 106 ? -14.201 8.092 0.174 1.00 86.50 106 ASP A O 1
ATOM 854 N N . ASP A 1 107 ? -12.396 6.760 0.220 1.00 84.88 107 ASP A N 1
ATOM 855 C CA . ASP A 1 107 ? -13.181 5.521 0.210 1.00 84.88 107 ASP A CA 1
ATOM 856 C C . ASP A 1 107 ? -13.950 5.363 1.535 1.00 84.88 107 ASP A C 1
ATOM 858 O O . ASP A 1 107 ? -15.152 5.071 1.519 1.00 84.88 107 ASP A O 1
ATOM 862 N N . GLN A 1 108 ? -13.322 5.675 2.678 1.00 82.50 108 GLN A N 1
ATOM 863 C CA . GLN A 1 108 ? -13.992 5.691 3.986 1.00 82.50 108 GLN A CA 1
ATOM 864 C C . GLN A 1 108 ? -15.117 6.729 4.054 1.00 82.50 108 GLN A C 1
ATOM 866 O O . GLN A 1 108 ? -16.237 6.391 4.449 1.00 82.50 108 GLN A O 1
ATOM 871 N N . GLU A 1 109 ? -14.880 7.966 3.616 1.00 78.19 109 GLU A N 1
ATOM 872 C CA . GLU A 1 109 ? -15.923 8.995 3.582 1.00 78.19 109 GLU A CA 1
ATOM 873 C C . GLU A 1 109 ? -17.113 8.581 2.713 1.00 78.19 109 GLU A C 1
ATOM 875 O O . GLU A 1 109 ? -18.278 8.815 3.059 1.00 78.19 109 GLU A O 1
ATOM 880 N N . THR A 1 110 ? -16.832 7.957 1.568 1.00 71.88 110 THR A N 1
ATOM 881 C CA . THR A 1 110 ? -17.862 7.440 0.667 1.00 71.88 110 THR A CA 1
ATOM 882 C C . THR A 1 110 ? -18.703 6.370 1.366 1.00 71.88 110 THR A C 1
ATOM 884 O O . THR A 1 110 ? -19.938 6.404 1.295 1.00 71.88 110 THR A O 1
ATOM 887 N N . LEU A 1 111 ? -18.061 5.459 2.105 1.00 68.56 111 LEU A N 1
ATOM 888 C CA . LEU A 1 111 ? -18.738 4.440 2.907 1.00 68.56 111 LEU A CA 1
ATOM 889 C C . LEU A 1 111 ? -19.587 5.055 4.030 1.00 68.56 111 LEU A C 1
ATOM 891 O O . LEU A 1 111 ? -20.717 4.612 4.256 1.00 68.56 111 LEU A O 1
ATOM 895 N N . GLU A 1 112 ? -19.098 6.085 4.720 1.00 76.44 112 GLU A N 1
ATOM 8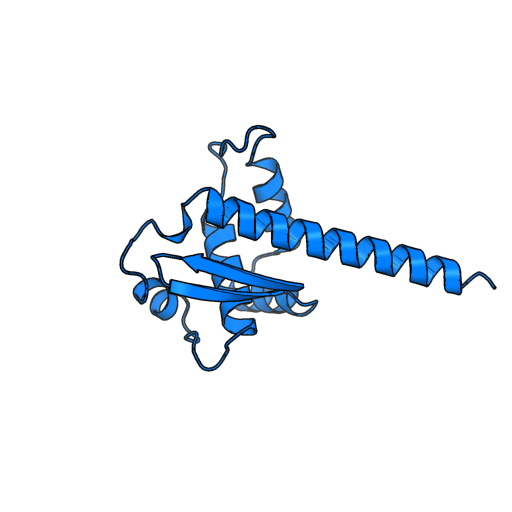96 C CA . GLU A 1 112 ? -19.862 6.785 5.759 1.00 76.44 112 GLU A CA 1
ATOM 897 C C . GLU A 1 112 ? -21.097 7.499 5.202 1.00 76.44 112 GLU A C 1
ATOM 899 O O . GLU A 1 112 ? -22.198 7.371 5.753 1.00 76.44 112 GLU A O 1
ATOM 904 N N . LYS A 1 113 ? -20.944 8.218 4.083 1.00 76.00 113 LYS A N 1
ATOM 905 C CA . LYS A 1 113 ? -22.050 8.888 3.380 1.00 76.00 113 LYS A CA 1
ATOM 906 C C . LYS A 1 113 ? -23.104 7.864 2.936 1.00 76.00 113 LYS A C 1
ATOM 908 O O . LYS A 1 113 ? -24.302 8.084 3.145 1.00 76.00 113 LYS A O 1
ATOM 913 N N . ALA A 1 114 ? -22.679 6.712 2.410 1.00 65.31 114 ALA A N 1
ATOM 914 C CA . ALA A 1 114 ? -23.575 5.619 2.030 1.00 65.31 114 ALA A CA 1
ATOM 915 C C . ALA A 1 114 ? -24.342 5.035 3.234 1.00 65.31 114 ALA A C 1
ATOM 917 O O . ALA A 1 114 ? -25.561 4.854 3.157 1.00 65.31 114 ALA A O 1
ATOM 918 N N . LYS A 1 115 ? -23.667 4.805 4.372 1.00 67.44 115 LYS A N 1
ATOM 919 C CA . LYS A 1 115 ? -24.293 4.319 5.618 1.00 67.44 115 LYS A CA 1
ATOM 920 C C . LYS A 1 115 ? -25.346 5.293 6.155 1.00 67.44 115 LYS A C 1
ATOM 922 O O . LYS A 1 115 ? -26.448 4.861 6.496 1.00 67.44 115 LYS A O 1
ATOM 927 N N . LYS A 1 116 ? -25.048 6.599 6.183 1.00 72.56 116 LYS A N 1
ATOM 928 C CA . LYS A 1 116 ? -25.996 7.644 6.621 1.00 72.56 116 LYS A CA 1
ATOM 929 C C . LYS A 1 116 ? -27.265 7.649 5.759 1.00 72.56 116 LYS A C 1
ATOM 931 O O . LYS A 1 116 ? -28.369 7.643 6.301 1.00 72.56 116 LYS A O 1
ATOM 936 N N . LYS A 1 117 ? -27.122 7.569 4.431 1.00 67.88 117 LYS A N 1
ATOM 937 C CA . LYS A 1 117 ? -28.260 7.516 3.495 1.00 67.88 117 LYS A CA 1
ATOM 938 C C . LYS A 1 117 ? -29.100 6.240 3.657 1.00 67.88 117 LYS A C 1
ATOM 940 O O . LYS A 1 117 ? -30.327 6.308 3.651 1.00 67.88 117 LYS A O 1
ATOM 945 N N . ALA A 1 118 ? -28.458 5.086 3.852 1.00 65.62 118 ALA A N 1
ATOM 946 C CA . ALA A 1 118 ? -29.150 3.814 4.078 1.00 65.62 118 ALA A CA 1
ATOM 947 C C . ALA A 1 118 ? -29.912 3.772 5.418 1.00 65.62 118 ALA A C 1
ATOM 949 O O . ALA A 1 118 ? -30.984 3.173 5.493 1.00 65.62 118 ALA A O 1
ATOM 950 N N . GLY A 1 119 ? -29.388 4.423 6.462 1.00 65.19 119 GLY A N 1
ATOM 951 C CA . GLY A 1 119 ? -30.067 4.569 7.754 1.00 65.19 119 GLY A CA 1
ATOM 952 C C . GLY A 1 119 ? -31.299 5.477 7.689 1.00 65.19 119 GLY A C 1
ATOM 953 O O . GLY A 1 119 ? -32.332 5.139 8.257 1.00 65.19 119 GLY A O 1
ATOM 954 N N . GLN A 1 120 ? -31.227 6.581 6.937 1.00 59.72 120 GLN A N 1
ATOM 955 C CA . GLN A 1 120 ? -32.354 7.508 6.745 1.00 59.72 120 GLN A CA 1
ATOM 956 C C . GLN A 1 120 ? -33.502 6.889 5.930 1.00 59.72 120 GLN A C 1
ATOM 958 O O . GLN A 1 120 ? -34.666 7.146 6.213 1.00 59.72 120 GLN A O 1
ATOM 963 N N . SER A 1 121 ? -33.195 6.016 4.963 1.00 55.81 121 SER A N 1
ATOM 964 C CA . SER A 1 121 ? -34.208 5.320 4.153 1.00 55.81 121 SER A CA 1
ATOM 965 C C . SER A 1 121 ? -35.008 4.257 4.918 1.00 55.81 121 SER A C 1
ATOM 967 O O . SER A 1 121 ? -36.044 3.830 4.419 1.00 55.81 121 SER A O 1
ATOM 969 N N . LYS A 1 122 ? -34.541 3.792 6.084 1.00 53.50 122 LYS A N 1
ATOM 970 C CA . LYS A 1 122 ? -35.243 2.782 6.901 1.00 53.50 122 LYS A CA 1
ATOM 971 C C . LYS A 1 122 ? -36.211 3.389 7.926 1.00 53.50 122 LYS A C 1
ATOM 973 O O . LYS A 1 122 ? -36.796 2.646 8.706 1.00 53.50 122 LYS A O 1
ATOM 978 N N . GLY A 1 123 ? -36.349 4.716 7.944 1.00 51.38 123 GLY A N 1
ATOM 979 C CA . GLY A 1 123 ? -37.200 5.458 8.876 1.00 51.38 123 GLY A CA 1
ATOM 980 C C . GLY A 1 123 ? -38.497 6.009 8.280 1.00 51.38 123 GLY A C 1
ATOM 981 O O . GLY A 1 123 ? -39.029 6.952 8.858 1.00 51.38 123 GLY A O 1
ATOM 982 N N . ASN A 1 124 ? -38.978 5.481 7.148 1.00 37.03 124 ASN A N 1
ATOM 983 C CA . ASN A 1 124 ? -40.195 5.954 6.478 1.00 37.03 124 ASN A CA 1
ATOM 984 C C . ASN A 1 124 ? -41.135 4.798 6.129 1.00 37.03 124 ASN A C 1
ATOM 986 O O . ASN A 1 124 ? -40.632 3.806 5.553 1.00 37.03 124 ASN A O 1
#

Radius of gyration: 15.56 Å; chains: 1; bounding box: 54×32×30 Å

Organism: NCBI:txid887929

Foldseek 3Di:
DWDWDAFLNDIFIFADDPCLQVQLCVPPVDGLVVLLVQQVVQADPVLDGHPSHDLVSLLSSSLSRRCVVCVPPRDPDSVVNQVPHPDPCRCVDSVNSVVSSVVVVVVVVVVVVVVVVVVVVVPD

Sequence (124 aa):
MRKTIQIDGKEIELLCTAGTTIRYRMKFGRDLIVDMQHIIQSVDPEGNIKDDFDFGVVENFAYITAKQANPDKVPDDVLDWFDGFDDMMALYDPDIIGSIVEMWVDDQETLEKAKKKAGQSKGN

Secondary structure (DSSP, 8-state):
-EEEEEETTEEEEEE--HHHHHHHHHHHSS-HHHHHHHHHHTB-TTSPBPTT--HHHHHHHHHHHHHHH-TTTS-SSHHHHHTT-S-TTTT--HHHHHHHHHHHHHHHHHHHHHHHHHHHTT--